Protein AF-A0A2S7EP96-F1 (afdb_monomer_lite)

InterPro domains:
  IPR031451 mRNA interferase toxin MqsR [PF15723] (22-121)
  IPR038493 Toxin MqsR superfamily [G3DSA:3.30.2310.40] (16-123)

Radius of gyration: 14.99 Å; chains: 1; bounding box: 42×35×35 Å

Secondary structure (DSSP, 8-state):
---PPPPTTEEE-TTS-EEESS-SS-HHHHHHHHHHHGGGGB-HHHHHHHHHTT--HHHHHHHHHH--HHHHEEEEEEETTEEEEEEEEEEE--TTS-EEEEE-EE--TT-PPPEE-----B-

Structure (mmCIF, N/CA/C/O backbone):
data_AF-A0A2S7EP96-F1
#
_entry.id   AF-A0A2S7EP96-F1
#
loop_
_atom_site.group_PDB
_atom_site.id
_atom_site.type_symbol
_atom_site.label_atom_id
_atom_site.label_alt_id
_atom_site.label_comp_id
_atom_site.label_asym_id
_atom_site.label_entity_id
_atom_site.label_seq_id
_atom_site.pdbx_PDB_ins_code
_atom_site.Cartn_x
_atom_site.Cartn_y
_atom_site.Cartn_z
_atom_site.occupancy
_atom_site.B_iso_or_equiv
_atom_site.auth_seq_id
_atom_site.auth_comp_id
_atom_site.auth_asym_id
_atom_site.auth_atom_id
_atom_site.pdbx_PDB_model_num
ATOM 1 N N . MET A 1 1 ? 22.880 -17.156 -23.700 1.00 43.22 1 MET A N 1
ATOM 2 C CA . MET A 1 1 ? 22.457 -15.781 -23.350 1.00 43.22 1 MET A CA 1
ATOM 3 C C . MET A 1 1 ? 22.979 -15.464 -21.960 1.00 43.22 1 MET A C 1
ATOM 5 O O . MET A 1 1 ? 22.841 -16.310 -21.089 1.00 43.22 1 MET A O 1
ATOM 9 N N . ALA A 1 2 ? 23.633 -14.318 -21.758 1.00 47.25 2 ALA A N 1
ATOM 10 C CA . ALA A 1 2 ? 24.169 -13.953 -20.448 1.00 47.25 2 ALA A CA 1
ATOM 11 C C . ALA A 1 2 ? 23.015 -13.685 -19.472 1.00 47.25 2 ALA A C 1
ATOM 13 O O . ALA A 1 2 ? 22.213 -12.777 -19.691 1.00 47.25 2 ALA A O 1
ATOM 14 N N . THR A 1 3 ? 22.918 -14.477 -18.407 1.00 58.03 3 THR A N 1
ATOM 15 C CA . THR A 1 3 ? 21.963 -14.242 -17.323 1.00 58.03 3 THR A CA 1
ATOM 16 C C . THR A 1 3 ? 22.321 -12.913 -16.665 1.00 58.03 3 THR A C 1
ATOM 18 O O . THR A 1 3 ? 23.307 -12.818 -15.934 1.00 58.03 3 THR A O 1
ATOM 21 N N . LYS A 1 4 ? 21.566 -11.853 -16.974 1.00 68.88 4 LYS A N 1
ATOM 22 C CA . LYS A 1 4 ? 21.775 -10.530 -16.379 1.00 68.88 4 LYS A CA 1
ATOM 23 C C . LYS A 1 4 ? 21.647 -1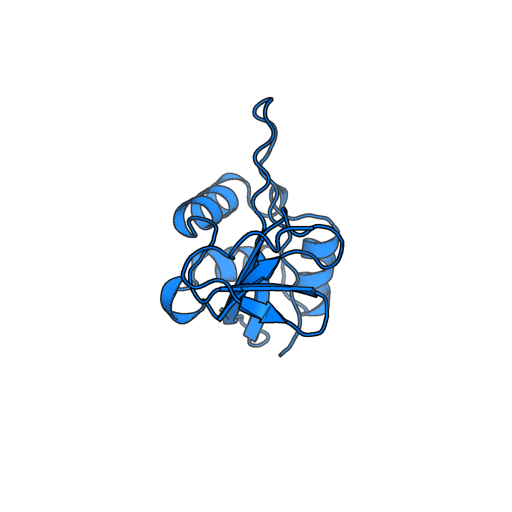0.675 -14.862 1.00 68.88 4 LYS A C 1
ATOM 25 O O . LYS A 1 4 ? 20.625 -11.147 -14.365 1.00 68.88 4 LYS A O 1
ATOM 30 N N . ARG A 1 5 ? 22.708 -10.326 -14.134 1.00 82.69 5 ARG A N 1
ATOM 31 C CA . ARG A 1 5 ? 22.750 -10.440 -12.672 1.00 82.69 5 ARG A CA 1
ATOM 32 C C . ARG A 1 5 ? 21.620 -9.605 -12.062 1.00 82.69 5 ARG A C 1
ATOM 34 O O . ARG A 1 5 ? 21.428 -8.456 -12.458 1.00 82.69 5 ARG A O 1
ATOM 41 N N . LEU A 1 6 ? 20.879 -10.188 -11.120 1.00 85.56 6 LEU A N 1
ATOM 42 C CA . LEU A 1 6 ? 19.794 -9.486 -10.434 1.00 85.56 6 LEU A CA 1
ATOM 43 C C . LEU A 1 6 ? 20.344 -8.344 -9.560 1.00 85.56 6 LEU A C 1
ATOM 45 O O . LEU A 1 6 ? 21.464 -8.458 -9.046 1.00 85.56 6 LEU A O 1
ATOM 49 N N . PRO A 1 7 ? 19.574 -7.255 -9.366 1.00 87.38 7 PRO A N 1
ATOM 50 C CA . PRO A 1 7 ? 19.927 -6.206 -8.416 1.00 87.38 7 PRO A CA 1
ATOM 51 C C . PRO A 1 7 ? 20.113 -6.752 -6.994 1.00 87.38 7 PRO A C 1
ATOM 53 O O . PRO A 1 7 ? 19.537 -7.773 -6.614 1.00 87.38 7 PRO A O 1
ATOM 56 N N . LYS A 1 8 ? 20.900 -6.049 -6.174 1.00 88.19 8 LYS A N 1
ATOM 57 C CA . LYS A 1 8 ? 21.121 -6.424 -4.770 1.00 88.19 8 LYS A CA 1
ATOM 58 C C . LYS A 1 8 ? 19.784 -6.488 -4.017 1.00 88.19 8 LYS A C 1
ATOM 60 O O . LYS A 1 8 ? 18.990 -5.557 -4.095 1.00 88.19 8 LYS A O 1
ATOM 65 N N . GLY A 1 9 ? 19.562 -7.574 -3.276 1.00 90.88 9 GLY A N 1
ATOM 66 C CA . GLY A 1 9 ? 18.342 -7.784 -2.488 1.00 90.88 9 GLY A CA 1
ATOM 67 C C . GLY A 1 9 ? 17.130 -8.273 -3.288 1.00 90.88 9 GLY A C 1
ATOM 68 O O . GLY A 1 9 ? 16.077 -8.465 -2.688 1.00 90.88 9 GLY A O 1
ATOM 69 N N . VAL A 1 10 ? 17.273 -8.491 -4.602 1.00 94.50 10 VAL A N 1
ATOM 70 C CA . VAL A 1 10 ? 16.236 -9.086 -5.453 1.00 94.50 10 VAL A CA 1
ATOM 71 C C . VAL A 1 10 ? 16.514 -10.575 -5.645 1.00 94.50 10 VAL A C 1
ATOM 73 O O . VAL A 1 10 ? 17.602 -10.961 -6.076 1.00 94.50 10 VAL A O 1
ATOM 76 N N . THR A 1 11 ? 15.520 -11.408 -5.362 1.00 94.44 11 THR A N 1
ATOM 77 C CA . THR A 1 11 ? 15.538 -12.853 -5.607 1.00 94.44 11 THR A CA 1
ATOM 78 C C . THR A 1 11 ? 14.536 -13.214 -6.697 1.00 94.44 11 THR A C 1
ATOM 80 O O . THR A 1 11 ? 13.587 -12.475 -6.955 1.00 94.44 11 THR A O 1
ATOM 83 N N . ARG A 1 12 ? 14.757 -14.349 -7.367 1.00 93.56 12 ARG A N 1
ATOM 84 C CA . ARG A 1 12 ? 13.823 -14.922 -8.342 1.00 93.56 12 ARG A CA 1
ATOM 85 C C . ARG A 1 12 ? 13.199 -16.177 -7.744 1.00 93.56 12 ARG A C 1
ATOM 87 O O . ARG A 1 12 ? 13.919 -17.087 -7.338 1.00 93.56 12 ARG A O 1
ATOM 94 N N . ARG A 1 13 ? 11.872 -16.213 -7.687 1.00 89.44 13 ARG A N 1
ATOM 95 C CA . ARG A 1 13 ? 11.075 -17.362 -7.250 1.00 89.44 13 ARG A CA 1
ATOM 96 C C . ARG A 1 13 ? 11.062 -18.443 -8.336 1.00 89.44 13 ARG A C 1
ATOM 98 O O . ARG A 1 13 ? 11.355 -18.175 -9.500 1.00 89.44 13 ARG A O 1
ATOM 105 N N . ALA A 1 14 ? 10.682 -19.664 -7.960 1.00 88.06 14 ALA A N 1
ATOM 106 C CA . ALA A 1 14 ? 10.578 -20.794 -8.890 1.00 88.06 14 ALA A CA 1
ATOM 107 C C . ALA A 1 14 ? 9.568 -20.554 -10.030 1.00 88.06 14 ALA A C 1
ATOM 109 O O . ALA A 1 14 ? 9.725 -21.097 -11.117 1.00 88.06 14 ALA A O 1
ATOM 110 N N . ASP A 1 15 ? 8.564 -19.707 -9.794 1.00 86.94 15 ASP A N 1
ATOM 111 C CA . ASP A 1 15 ? 7.545 -19.304 -10.767 1.00 86.94 15 ASP A CA 1
ATOM 112 C C . ASP A 1 15 ? 7.983 -18.124 -11.661 1.00 86.94 15 ASP A C 1
ATOM 114 O O . ASP A 1 15 ? 7.173 -17.568 -12.397 1.00 86.94 15 ASP A O 1
ATOM 118 N N . GLY A 1 16 ? 9.261 -17.732 -11.602 1.00 87.69 16 GLY A N 1
ATOM 119 C CA . GLY A 1 16 ? 9.845 -16.668 -12.419 1.00 87.69 16 GLY A CA 1
ATOM 120 C C . GLY A 1 16 ? 9.715 -15.266 -11.822 1.00 87.69 16 GLY A C 1
ATOM 121 O O . GLY A 1 16 ? 10.475 -14.385 -12.216 1.00 87.69 16 GLY A O 1
ATOM 122 N N . VAL A 1 17 ? 8.852 -15.056 -10.824 1.00 92.38 17 VAL A N 1
ATOM 123 C CA . VAL A 1 17 ? 8.638 -13.740 -10.204 1.00 92.38 17 VAL A CA 1
ATOM 124 C C . VAL A 1 17 ? 9.873 -13.254 -9.457 1.00 92.38 17 VAL A C 1
ATOM 126 O O . VAL A 1 17 ? 10.477 -13.986 -8.673 1.00 92.38 17 VAL A O 1
ATOM 129 N N . LEU A 1 18 ? 10.194 -11.975 -9.632 1.00 95.12 18 LEU A N 1
ATOM 130 C CA . LEU A 1 18 ? 11.179 -11.273 -8.815 1.00 95.12 18 LEU A CA 1
ATOM 131 C C . LEU A 1 18 ? 10.548 -10.737 -7.527 1.00 95.12 18 LEU A C 1
ATOM 133 O O . LEU A 1 18 ? 9.458 -10.165 -7.584 1.00 95.12 18 LEU A O 1
ATOM 137 N N . GLU A 1 19 ? 11.234 -10.870 -6.392 1.00 96.19 19 GLU A N 1
ATOM 138 C CA . GLU A 1 19 ? 10.823 -10.289 -5.108 1.00 96.19 19 GLU A CA 1
ATOM 139 C C . GLU A 1 19 ? 11.998 -9.677 -4.329 1.00 96.19 19 GLU A C 1
ATOM 141 O O . GLU A 1 19 ? 13.160 -9.999 -4.572 1.00 96.19 19 GLU A O 1
ATOM 146 N N . LYS A 1 20 ? 11.694 -8.758 -3.407 1.00 95.94 20 LYS A N 1
ATOM 147 C CA . LYS A 1 20 ? 12.653 -8.118 -2.493 1.00 95.94 20 LYS A CA 1
ATOM 148 C C . LYS A 1 20 ? 11.983 -7.743 -1.168 1.00 95.94 20 LYS A C 1
ATOM 150 O O . LYS A 1 20 ? 10.770 -7.540 -1.111 1.00 95.94 20 LYS A O 1
ATOM 155 N N . LEU A 1 21 ? 12.788 -7.593 -0.115 1.00 95.69 21 LEU A N 1
ATOM 156 C CA . LEU A 1 21 ? 12.346 -7.172 1.227 1.00 95.69 21 LEU A CA 1
ATOM 157 C C . LEU A 1 21 ? 12.512 -5.665 1.466 1.00 95.69 21 LEU A C 1
ATOM 159 O O . LEU A 1 21 ? 12.696 -5.219 2.593 1.00 95.69 21 LEU A O 1
ATOM 163 N N . THR A 1 22 ? 12.449 -4.874 0.400 1.00 94.50 22 THR A N 1
ATOM 164 C CA . THR A 1 22 ? 12.401 -3.414 0.479 1.00 94.50 22 THR A CA 1
ATOM 165 C C . THR A 1 22 ? 11.256 -2.896 -0.385 1.00 94.50 22 THR A C 1
ATOM 167 O O . THR A 1 22 ? 11.067 -3.419 -1.492 1.00 94.50 22 THR A O 1
ATOM 170 N N . PRO A 1 23 ? 10.493 -1.889 0.074 1.00 94.25 23 PRO A N 1
ATOM 171 C CA . PRO A 1 23 ? 9.454 -1.276 -0.744 1.00 94.25 23 PRO A CA 1
ATOM 172 C C . PRO A 1 23 ? 10.007 -0.810 -2.096 1.00 94.25 23 PRO A C 1
ATOM 174 O O . PRO A 1 23 ? 11.187 -0.463 -2.239 1.00 94.25 23 PRO A O 1
ATOM 177 N N . HIS A 1 24 ? 9.183 -0.887 -3.131 1.00 93.38 24 HIS A N 1
ATOM 178 C CA . HIS A 1 24 ? 9.469 -0.316 -4.439 1.00 93.38 24 HIS A CA 1
ATOM 179 C C . HIS A 1 24 ? 8.959 1.115 -4.546 1.00 93.38 24 HIS A C 1
ATOM 181 O O . HIS A 1 24 ? 9.621 1.935 -5.176 1.00 93.38 24 HIS A O 1
ATOM 187 N N . PHE A 1 25 ? 7.830 1.410 -3.913 1.00 90.19 25 PHE A N 1
ATOM 188 C CA . PHE A 1 25 ? 7.196 2.715 -3.905 1.00 90.19 25 PHE A CA 1
ATOM 189 C C . PHE A 1 25 ? 7.321 3.380 -2.534 1.00 90.19 25 PHE A C 1
ATOM 191 O O . PHE A 1 25 ? 7.477 2.723 -1.502 1.00 90.19 25 PHE A O 1
ATOM 198 N N . ASP A 1 26 ? 7.227 4.708 -2.528 1.00 89.75 26 ASP A N 1
ATOM 199 C CA . ASP A 1 26 ? 7.107 5.469 -1.293 1.00 89.75 26 ASP A CA 1
ATOM 200 C C . ASP A 1 26 ? 5.676 5.342 -0.747 1.00 89.75 26 ASP A C 1
ATOM 202 O O . ASP A 1 26 ? 4.701 5.794 -1.356 1.00 89.75 26 ASP A O 1
ATOM 206 N N . ALA A 1 27 ? 5.541 4.728 0.428 1.00 89.88 27 ALA A N 1
ATOM 207 C CA . ALA A 1 27 ? 4.252 4.588 1.091 1.00 89.88 27 ALA A CA 1
ATOM 208 C C . ALA A 1 27 ? 3.649 5.941 1.503 1.00 89.88 27 ALA A C 1
ATOM 210 O O . ALA A 1 27 ? 2.426 6.065 1.553 1.00 89.88 27 ALA A O 1
ATOM 211 N N . GLY A 1 28 ? 4.474 6.963 1.757 1.00 90.88 28 GLY A N 1
ATOM 212 C CA . GLY A 1 28 ? 4.013 8.329 1.996 1.00 90.88 28 GLY A CA 1
ATOM 213 C C . GLY A 1 28 ? 3.273 8.894 0.785 1.00 90.88 28 GLY A C 1
ATOM 214 O O . GLY A 1 28 ? 2.189 9.454 0.939 1.00 90.88 28 GLY A O 1
ATOM 215 N N . GLN A 1 29 ? 3.788 8.650 -0.424 1.00 87.88 29 GLN A N 1
ATOM 216 C CA . GLN A 1 29 ? 3.129 9.051 -1.669 1.00 87.88 29 GLN A CA 1
ATOM 217 C C . GLN A 1 29 ? 1.783 8.340 -1.853 1.00 87.88 29 GLN A C 1
ATOM 219 O O . GLN A 1 29 ? 0.784 8.982 -2.170 1.00 87.88 29 GLN A O 1
ATOM 224 N N . MET A 1 30 ? 1.729 7.030 -1.594 1.00 87.81 30 MET A N 1
ATOM 225 C CA . MET A 1 30 ? 0.474 6.275 -1.643 1.00 87.81 30 MET A CA 1
ATOM 226 C C . MET A 1 30 ? -0.561 6.833 -0.650 1.00 87.81 30 MET A C 1
ATOM 228 O O . MET A 1 30 ? -1.714 7.044 -1.023 1.00 87.81 30 MET A O 1
ATOM 232 N N . LYS A 1 31 ? -0.167 7.098 0.603 1.00 91.81 31 LYS A N 1
ATOM 233 C CA . LYS A 1 31 ? -1.079 7.656 1.616 1.00 91.81 31 LYS A CA 1
ATOM 234 C C . LYS A 1 31 ? -1.555 9.056 1.230 1.00 91.81 31 LYS A C 1
ATOM 236 O O . LYS A 1 31 ? -2.737 9.343 1.380 1.00 91.81 31 LYS A O 1
ATOM 241 N N . ALA A 1 32 ? -0.674 9.896 0.685 1.00 90.31 32 ALA A N 1
ATOM 242 C CA . ALA A 1 32 ? -1.040 11.223 0.195 1.00 90.31 32 ALA A CA 1
ATOM 243 C C . ALA A 1 32 ? -2.070 11.153 -0.944 1.00 90.31 32 ALA A C 1
ATOM 245 O O . ALA A 1 32 ? -3.057 11.883 -0.920 1.00 90.31 32 ALA A O 1
ATOM 246 N N . MET A 1 33 ? -1.895 10.229 -1.894 1.00 86.69 33 MET A N 1
ATOM 247 C CA . MET A 1 33 ? -2.864 10.009 -2.972 1.00 86.69 33 MET A CA 1
ATOM 248 C C . MET A 1 33 ? -4.240 9.601 -2.441 1.00 86.69 33 MET A C 1
ATOM 250 O O . MET A 1 33 ? -5.245 10.176 -2.849 1.00 86.69 33 MET A O 1
ATOM 254 N N . VAL A 1 34 ? -4.290 8.640 -1.512 1.00 90.06 34 VAL A N 1
ATOM 255 C CA . VAL A 1 34 ? -5.556 8.200 -0.902 1.00 90.06 34 VAL A CA 1
ATOM 256 C C . VAL A 1 34 ? -6.199 9.334 -0.104 1.00 90.06 34 VAL A C 1
ATOM 258 O O . VAL A 1 34 ? -7.400 9.529 -0.208 1.00 90.06 34 VAL A O 1
ATOM 261 N N . ALA A 1 35 ? -5.420 10.140 0.620 1.00 92.31 35 ALA A N 1
ATOM 262 C CA . ALA A 1 35 ? -5.952 11.295 1.344 1.00 92.31 35 ALA A CA 1
ATOM 263 C C . ALA A 1 35 ? -6.536 12.366 0.405 1.00 92.31 35 ALA A C 1
ATOM 265 O O . ALA A 1 35 ? -7.510 13.026 0.755 1.00 92.31 35 ALA A O 1
ATOM 266 N N . GLN A 1 36 ? -5.938 12.551 -0.775 1.00 90.50 36 GLN A N 1
ATOM 267 C CA . GLN A 1 36 ? -6.352 13.572 -1.736 1.00 90.50 36 GLN A CA 1
ATOM 268 C C . GLN A 1 36 ? -7.551 13.144 -2.592 1.00 90.50 36 GLN A C 1
ATOM 270 O O . GLN A 1 36 ? -8.399 13.974 -2.920 1.00 90.50 36 GLN A O 1
ATOM 275 N N . HIS A 1 37 ? -7.605 11.875 -2.996 1.00 87.62 37 HIS A N 1
ATOM 276 C CA . HIS A 1 37 ? -8.548 11.394 -4.010 1.00 87.62 37 HIS A CA 1
ATOM 277 C C . HIS A 1 37 ? -9.530 10.334 -3.496 1.00 87.62 37 HIS A C 1
ATOM 279 O O . HIS A 1 37 ? -10.492 10.023 -4.203 1.00 87.62 37 HIS A O 1
ATOM 285 N N . GLY A 1 38 ? -9.294 9.773 -2.308 1.00 88.06 38 GLY A N 1
ATOM 286 C CA . GLY A 1 38 ? -10.092 8.688 -1.742 1.00 88.06 38 GLY A CA 1
ATOM 287 C C . GLY A 1 38 ? -10.197 7.489 -2.685 1.00 88.06 38 GLY A C 1
ATOM 288 O O . GLY A 1 38 ? -9.252 7.126 -3.398 1.00 88.06 38 GLY A O 1
ATOM 289 N N . ASP A 1 39 ? -11.391 6.917 -2.750 1.00 83.94 39 ASP A N 1
ATOM 290 C CA . ASP A 1 39 ? -11.765 5.773 -3.578 1.00 83.94 39 ASP A CA 1
ATOM 291 C C . ASP A 1 39 ? -11.548 5.968 -5.084 1.00 83.94 39 ASP A C 1
ATOM 293 O O . ASP A 1 39 ? -11.465 4.993 -5.837 1.00 83.94 39 ASP A O 1
ATOM 297 N N . ARG A 1 40 ? -11.377 7.203 -5.571 1.00 84.88 40 ARG A N 1
ATOM 298 C CA . ARG A 1 40 ? -11.026 7.454 -6.983 1.00 84.88 40 ARG A CA 1
ATOM 299 C C . ARG A 1 40 ? -9.656 6.877 -7.347 1.00 84.88 40 ARG A C 1
ATOM 301 O O . ARG A 1 40 ? -9.462 6.443 -8.479 1.00 84.88 40 ARG A O 1
ATOM 308 N N . CYS A 1 41 ? -8.739 6.770 -6.383 1.00 83.38 41 CYS A N 1
ATOM 309 C CA . CYS A 1 41 ? -7.458 6.086 -6.578 1.00 83.38 41 CYS A CA 1
ATOM 310 C C . CYS A 1 41 ? -7.588 4.558 -6.658 1.00 83.38 41 CYS A C 1
ATOM 312 O O . CYS A 1 41 ? -6.643 3.880 -7.078 1.00 83.38 41 CYS A O 1
ATOM 314 N N . PHE A 1 42 ? -8.729 3.996 -6.251 1.00 85.31 42 PHE A N 1
ATOM 315 C CA . PHE A 1 42 ? -8.968 2.562 -6.234 1.00 85.31 4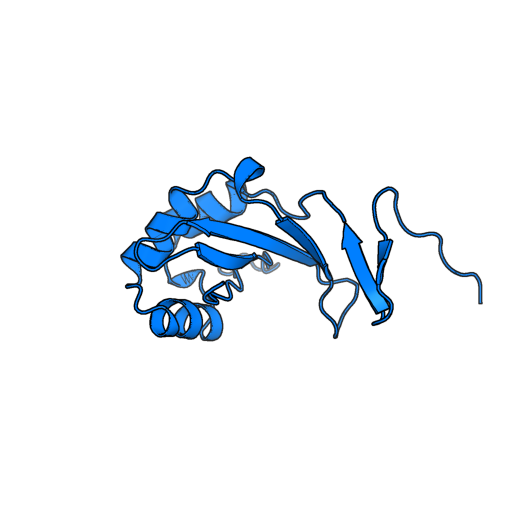2 PHE A CA 1
ATOM 316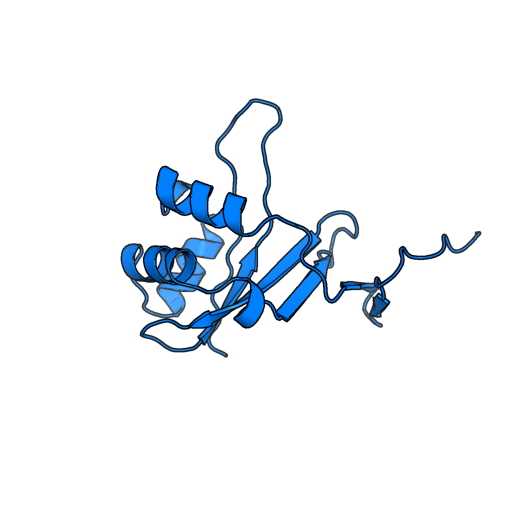 C C . PHE A 1 42 ? -9.527 2.079 -7.570 1.00 85.31 42 PHE A C 1
ATOM 318 O O . PHE A 1 42 ? -10.536 2.559 -8.085 1.00 85.31 42 PHE A O 1
ATOM 325 N N . THR A 1 43 ? -8.876 1.061 -8.131 1.00 84.38 43 THR A N 1
ATOM 326 C CA . THR A 1 43 ? -9.412 0.350 -9.297 1.00 84.38 43 THR A CA 1
ATOM 327 C C . THR A 1 43 ? -10.701 -0.403 -8.955 1.00 84.38 43 THR A C 1
ATOM 329 O O . THR A 1 43 ? -10.956 -0.717 -7.794 1.00 84.38 43 THR A O 1
ATOM 332 N N . LEU A 1 44 ? -11.493 -0.774 -9.968 1.00 85.75 44 LEU A N 1
ATOM 333 C CA . LEU A 1 44 ? -12.715 -1.568 -9.771 1.00 85.75 44 LEU A CA 1
ATOM 334 C C . LEU A 1 44 ? -12.459 -2.854 -8.965 1.00 85.75 44 LEU A C 1
ATOM 336 O O . LEU A 1 44 ? -13.237 -3.187 -8.075 1.00 85.75 44 LEU A O 1
ATOM 340 N N . SER A 1 45 ? -11.353 -3.551 -9.234 1.00 83.06 45 SER A N 1
ATOM 341 C CA . SER A 1 45 ? -10.985 -4.758 -8.490 1.00 83.06 45 SER A CA 1
ATOM 342 C C . SER A 1 45 ? -10.577 -4.454 -7.047 1.00 83.06 45 SER A C 1
ATOM 344 O O . SER A 1 45 ? -10.840 -5.269 -6.163 1.00 83.06 45 SER A O 1
ATOM 346 N N . SER A 1 46 ? -9.998 -3.277 -6.783 1.00 85.00 46 SER A N 1
ATOM 347 C CA . SER A 1 46 ? -9.731 -2.824 -5.416 1.00 85.00 46 SER A CA 1
ATOM 348 C C . SER A 1 46 ? -11.024 -2.637 -4.625 1.00 85.00 46 SER A C 1
ATOM 350 O O . SER A 1 46 ? -11.131 -3.096 -3.487 1.00 85.00 46 SER A O 1
ATOM 352 N N . ARG A 1 47 ? -12.028 -2.027 -5.269 1.00 89.00 47 ARG A N 1
ATOM 353 C CA . ARG A 1 47 ? -13.352 -1.791 -4.683 1.00 89.00 47 ARG A CA 1
ATOM 354 C C . ARG A 1 47 ? -14.075 -3.078 -4.352 1.00 89.00 47 ARG A C 1
ATOM 356 O O . ARG A 1 47 ? -14.497 -3.290 -3.221 1.00 89.00 47 ARG A O 1
ATOM 363 N N . GLN A 1 48 ? -14.125 -3.983 -5.324 1.00 89.38 48 GLN A N 1
ATOM 364 C CA . GLN A 1 48 ? -14.666 -5.326 -5.126 1.00 89.38 48 GLN A CA 1
ATOM 365 C C . GLN A 1 48 ? -13.941 -6.068 -3.996 1.00 89.38 48 GLN A C 1
ATOM 367 O O . GLN A 1 48 ? -14.575 -6.792 -3.232 1.00 89.38 48 GLN A O 1
ATOM 372 N N . GLY A 1 49 ? -12.628 -5.865 -3.857 1.00 88.19 49 GLY A N 1
ATOM 373 C CA . GLY A 1 49 ? -11.830 -6.440 -2.781 1.00 88.19 49 GLY A CA 1
ATOM 374 C C . GLY A 1 49 ? -12.294 -6.002 -1.391 1.00 88.19 49 GLY A C 1
ATOM 375 O O . GLY A 1 49 ? -12.599 -6.858 -0.559 1.00 88.19 49 GLY A O 1
ATOM 376 N N . TYR A 1 50 ? -12.340 -4.692 -1.112 1.00 89.56 50 TYR A N 1
ATOM 377 C CA . TYR A 1 50 ? -12.736 -4.231 0.227 1.00 89.56 50 TYR A CA 1
ATOM 378 C C . TYR A 1 50 ? -14.207 -4.559 0.517 1.00 89.56 50 TYR A C 1
ATOM 380 O O . TYR A 1 50 ? -14.541 -4.959 1.633 1.00 89.56 50 TYR A O 1
ATOM 388 N N . GLN A 1 51 ? -15.071 -4.513 -0.504 1.00 91.88 51 GLN A N 1
ATOM 389 C CA . GLN A 1 51 ? -16.476 -4.911 -0.386 1.00 91.88 51 GLN A CA 1
ATOM 390 C C . GLN A 1 51 ? -16.619 -6.397 -0.042 1.00 91.88 51 GLN A C 1
ATOM 392 O O . GLN A 1 51 ? -17.433 -6.754 0.808 1.00 91.88 51 GLN A O 1
ATOM 397 N N . ALA A 1 52 ? -15.798 -7.273 -0.632 1.00 90.44 52 ALA A N 1
ATOM 398 C CA . ALA A 1 52 ? -15.774 -8.697 -0.293 1.00 90.44 52 ALA A CA 1
ATOM 399 C C . ALA A 1 52 ? -15.328 -8.948 1.159 1.00 90.44 52 ALA A C 1
ATOM 401 O O . ALA A 1 52 ? -15.781 -9.905 1.788 1.00 90.44 52 ALA A O 1
ATOM 402 N N . MET A 1 53 ? -14.501 -8.059 1.721 1.00 89.31 53 MET A N 1
ATOM 403 C CA . MET A 1 53 ? -14.161 -8.043 3.150 1.00 89.31 53 MET A CA 1
ATOM 404 C C . MET A 1 53 ? -15.237 -7.388 4.031 1.00 89.31 53 MET A C 1
ATOM 406 O O . MET A 1 53 ? -15.076 -7.343 5.249 1.00 89.31 53 MET A O 1
ATOM 410 N N . ARG A 1 54 ? -16.349 -6.922 3.445 1.00 94.06 54 ARG A N 1
ATOM 411 C CA . ARG A 1 54 ? -17.433 -6.188 4.120 1.00 94.06 54 ARG A CA 1
ATOM 412 C C . ARG A 1 54 ? -16.958 -4.888 4.769 1.00 94.06 54 ARG A C 1
ATOM 414 O O . ARG A 1 54 ? -17.493 -4.494 5.805 1.00 94.06 54 ARG A O 1
ATOM 421 N N . LEU A 1 55 ? -15.943 -4.265 4.176 1.00 92.38 55 LEU A N 1
ATOM 422 C CA . LEU A 1 55 ? -15.516 -2.915 4.515 1.00 92.38 55 LEU A CA 1
ATOM 423 C C . LEU A 1 55 ? -16.340 -1.914 3.703 1.00 92.38 55 LEU A C 1
ATOM 425 O O . LEU A 1 55 ? -16.642 -2.162 2.531 1.00 92.38 55 LEU A O 1
ATOM 429 N N . SER A 1 56 ? -16.681 -0.783 4.311 1.00 94.31 56 SER A N 1
ATOM 430 C CA . SER A 1 56 ? -17.092 0.395 3.552 1.00 94.31 56 SER A CA 1
ATOM 431 C C . SER A 1 56 ? -15.890 1.043 2.860 1.00 94.31 56 SER A C 1
ATOM 433 O O . SER A 1 56 ? -14.731 0.772 3.184 1.00 94.31 56 SER A O 1
ATOM 435 N N . GLU A 1 57 ? -16.176 1.940 1.922 1.00 93.00 57 GLU A N 1
ATOM 436 C CA . GLU A 1 57 ? -15.179 2.803 1.290 1.00 93.00 57 GLU A CA 1
ATOM 437 C C . GLU A 1 57 ? -14.347 3.564 2.336 1.00 93.00 57 GLU A C 1
ATOM 439 O O . GLU A 1 57 ? -13.119 3.496 2.336 1.00 93.00 57 GLU A O 1
ATOM 444 N N . GLN A 1 58 ? -15.020 4.189 3.306 1.00 95.00 58 GLN A N 1
ATOM 445 C CA . GLN A 1 58 ? -14.376 4.962 4.369 1.00 95.00 58 GLN A CA 1
ATOM 446 C C . GLN A 1 58 ? -13.529 4.079 5.291 1.00 95.00 58 GLN A C 1
ATOM 448 O O . GLN A 1 58 ? -12.459 4.498 5.722 1.00 95.00 58 GLN A O 1
ATOM 453 N N . GLU A 1 59 ? -13.973 2.854 5.594 1.00 94.94 59 GLU A N 1
ATOM 454 C CA . GLU A 1 59 ? -13.176 1.905 6.380 1.00 94.94 59 GLU A CA 1
ATOM 455 C C . GLU A 1 59 ? -11.914 1.468 5.619 1.00 94.94 59 GLU A C 1
ATOM 457 O O . GLU A 1 59 ? -10.849 1.333 6.225 1.00 94.94 59 GLU A O 1
ATOM 462 N N . ALA A 1 60 ? -12.009 1.273 4.300 1.00 91.75 60 ALA A N 1
ATOM 463 C CA . ALA A 1 60 ? -10.870 0.916 3.458 1.00 91.75 60 ALA A CA 1
ATOM 464 C C . ALA A 1 60 ? -9.853 2.064 3.356 1.00 91.75 60 ALA A C 1
ATOM 466 O O . ALA A 1 60 ? -8.656 1.843 3.550 1.00 91.75 60 ALA A O 1
ATOM 467 N N . GLU A 1 61 ? -10.315 3.291 3.111 1.00 93.69 61 GLU A N 1
ATOM 468 C CA . GLU A 1 61 ? -9.469 4.489 3.099 1.00 93.69 61 GLU A CA 1
ATOM 469 C C . GLU A 1 61 ? -8.796 4.713 4.453 1.00 93.69 61 GLU A C 1
ATOM 471 O O . GLU A 1 61 ? -7.573 4.855 4.524 1.00 93.69 61 GLU A O 1
ATOM 476 N N . ALA A 1 62 ? -9.572 4.673 5.541 1.00 95.38 62 ALA A N 1
ATOM 477 C CA . ALA A 1 62 ? -9.057 4.852 6.891 1.00 95.38 62 ALA A CA 1
ATOM 478 C C . ALA A 1 62 ? -8.001 3.799 7.242 1.00 95.38 62 ALA A C 1
ATOM 480 O O . ALA A 1 62 ? -6.990 4.141 7.849 1.00 95.38 62 ALA A O 1
ATOM 481 N N . ALA A 1 63 ? -8.178 2.542 6.822 1.00 94.25 63 ALA A N 1
ATOM 482 C CA . ALA A 1 63 ? -7.183 1.496 7.040 1.00 94.25 63 ALA A CA 1
ATOM 483 C C . ALA A 1 63 ? -5.843 1.822 6.358 1.00 94.25 63 ALA A C 1
ATOM 485 O O . ALA A 1 63 ? -4.791 1.720 6.989 1.00 94.25 63 ALA A O 1
ATOM 486 N N . ILE A 1 64 ? -5.866 2.281 5.102 1.00 92.88 64 ILE A N 1
ATOM 487 C CA . ILE A 1 64 ? -4.651 2.684 4.376 1.00 92.88 64 ILE A CA 1
ATOM 488 C C . ILE A 1 64 ? -4.010 3.931 5.001 1.00 92.88 64 ILE A C 1
ATOM 490 O O . ILE A 1 64 ? -2.787 4.008 5.140 1.00 92.88 64 ILE A O 1
ATOM 494 N N . LEU A 1 65 ? -4.816 4.911 5.412 1.00 95.12 65 LEU A N 1
ATOM 495 C CA . LEU A 1 65 ? -4.324 6.145 6.027 1.00 95.12 65 LEU A CA 1
ATOM 496 C C . LEU A 1 65 ? -3.794 5.930 7.453 1.00 95.12 65 LEU A C 1
ATOM 498 O O . LEU A 1 65 ? -2.854 6.615 7.861 1.00 95.12 65 LEU A O 1
ATOM 502 N N . ALA A 1 66 ? -4.326 4.963 8.196 1.00 96.19 66 ALA A N 1
ATOM 503 C CA . ALA A 1 66 ? -3.900 4.663 9.560 1.00 96.19 66 ALA A CA 1
ATOM 504 C C . ALA A 1 66 ? -2.710 3.696 9.627 1.00 96.19 66 ALA A C 1
ATOM 506 O O . ALA A 1 66 ? -1.985 3.708 10.620 1.00 96.19 66 ALA A O 1
ATOM 507 N N . MET A 1 67 ? -2.480 2.872 8.598 1.00 94.69 67 MET A N 1
ATOM 508 C CA . MET A 1 67 ? -1.428 1.854 8.654 1.00 94.69 67 MET A CA 1
ATOM 509 C C . MET A 1 67 ? -0.029 2.464 8.828 1.00 94.69 67 MET A C 1
ATOM 511 O O . MET A 1 67 ? 0.299 3.489 8.212 1.00 94.69 67 MET A O 1
ATOM 515 N N . ASP A 1 68 ? 0.810 1.787 9.617 1.00 96.56 68 ASP A N 1
ATOM 516 C CA . ASP A 1 68 ? 2.253 2.027 9.666 1.00 96.56 68 ASP A CA 1
ATOM 517 C C . ASP A 1 68 ? 2.922 1.285 8.497 1.00 96.56 68 ASP A C 1
ATOM 519 O O . ASP A 1 68 ? 2.871 0.050 8.452 1.00 96.56 68 ASP A O 1
ATOM 523 N N . PRO A 1 69 ? 3.545 1.990 7.536 1.00 94.12 69 PRO A N 1
ATOM 524 C CA . PRO A 1 69 ? 4.121 1.332 6.371 1.00 94.12 69 PRO A CA 1
ATOM 525 C C . PRO A 1 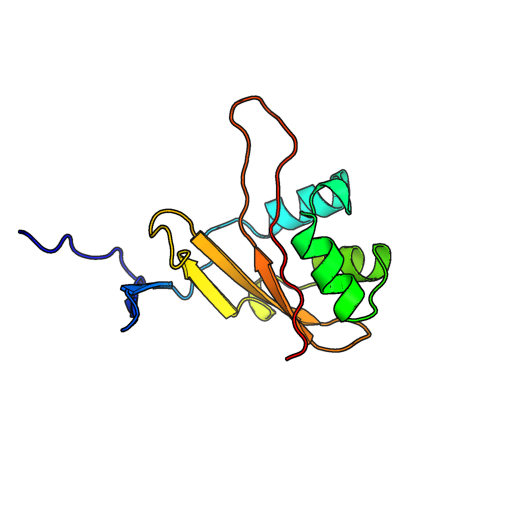69 ? 5.248 0.356 6.696 1.00 94.12 69 PRO A C 1
ATOM 527 O O . PRO A 1 69 ? 5.391 -0.636 5.992 1.00 94.12 69 PRO A O 1
ATOM 530 N N . THR A 1 70 ? 6.037 0.609 7.740 1.00 94.88 70 THR A N 1
ATOM 531 C CA . THR A 1 70 ? 7.202 -0.214 8.087 1.00 94.88 70 THR A CA 1
ATOM 532 C C . THR A 1 70 ? 6.762 -1.517 8.742 1.00 94.88 70 THR A C 1
ATOM 534 O O . THR A 1 70 ? 7.215 -2.589 8.353 1.00 94.88 70 THR A O 1
ATOM 537 N N . ALA A 1 71 ? 5.843 -1.435 9.703 1.00 96.06 71 ALA A N 1
ATOM 538 C CA . ALA A 1 71 ? 5.315 -2.579 10.434 1.00 96.06 71 ALA A CA 1
ATOM 539 C C . ALA A 1 71 ? 4.380 -3.438 9.574 1.00 96.06 71 ALA A C 1
ATOM 541 O O . ALA A 1 71 ? 4.319 -4.654 9.752 1.00 96.06 71 ALA A O 1
ATOM 542 N N . CYS A 1 72 ? 3.652 -2.821 8.638 1.00 95.25 72 CYS A N 1
ATOM 543 C CA . CYS A 1 72 ? 2.730 -3.542 7.764 1.00 95.25 72 CYS A CA 1
ATOM 544 C C . CYS A 1 72 ? 3.419 -4.121 6.522 1.00 95.25 72 CYS A C 1
ATOM 546 O O . CYS A 1 72 ? 2.849 -5.016 5.898 1.00 95.25 72 CYS A O 1
ATOM 548 N N . PHE A 1 73 ? 4.602 -3.631 6.125 1.00 96.31 73 PHE A N 1
ATOM 549 C CA . PHE A 1 73 ? 5.272 -4.097 4.910 1.00 96.31 73 PHE A CA 1
ATOM 550 C C . PHE A 1 73 ? 5.627 -5.581 5.002 1.00 96.31 73 PHE A C 1
ATOM 552 O O . PHE A 1 73 ? 6.276 -6.040 5.939 1.00 96.31 73 PHE A O 1
ATOM 559 N N . TYR A 1 74 ? 5.209 -6.336 3.991 1.00 94.69 74 TYR A N 1
ATOM 560 C CA . TYR A 1 74 ? 5.515 -7.753 3.868 1.00 94.69 74 TYR A CA 1
ATOM 561 C C . TYR A 1 74 ? 6.647 -7.986 2.869 1.00 94.69 74 TYR A C 1
ATOM 563 O O . TYR A 1 74 ? 7.667 -8.578 3.217 1.00 94.69 74 TYR A O 1
ATOM 571 N N . LYS A 1 75 ? 6.464 -7.542 1.621 1.00 94.56 75 LYS A N 1
ATOM 572 C CA . LYS A 1 75 ? 7.463 -7.664 0.551 1.00 94.56 75 LYS A CA 1
ATOM 573 C C . LYS A 1 75 ? 7.103 -6.810 -0.654 1.00 94.56 75 LYS A C 1
ATOM 575 O O . LYS A 1 75 ? 5.968 -6.372 -0.788 1.00 94.56 75 LYS A O 1
ATOM 580 N N . SER A 1 76 ? 8.043 -6.665 -1.578 1.00 95.50 76 SER A N 1
ATOM 581 C CA . SER A 1 76 ? 7.774 -6.181 -2.928 1.00 95.50 76 SER A CA 1
ATOM 582 C C . SER A 1 76 ? 7.976 -7.317 -3.920 1.00 95.50 76 SER A C 1
ATOM 584 O O . SER A 1 76 ? 8.948 -8.065 -3.809 1.00 95.50 76 SER A O 1
ATOM 586 N N . MET A 1 77 ? 7.066 -7.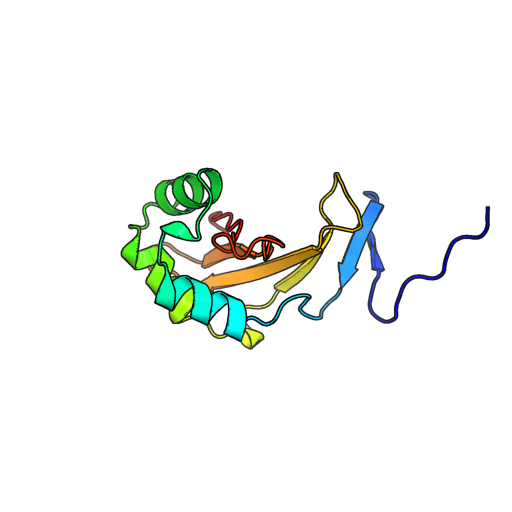475 -4.876 1.00 94.56 77 MET A N 1
ATOM 587 C CA . MET A 1 77 ? 7.131 -8.519 -5.897 1.00 94.56 77 MET A CA 1
ATOM 588 C C . MET A 1 77 ? 6.685 -8.005 -7.261 1.00 94.56 77 MET A C 1
ATOM 590 O O . MET A 1 77 ? 5.874 -7.094 -7.360 1.00 94.56 77 MET A O 1
ATOM 594 N N . THR A 1 78 ? 7.190 -8.611 -8.324 1.00 92.69 78 THR A N 1
ATOM 595 C CA . THR A 1 78 ? 6.745 -8.312 -9.690 1.00 92.69 78 THR A CA 1
ATOM 596 C C . THR A 1 78 ? 5.438 -9.027 -10.035 1.00 92.69 78 THR A C 1
ATOM 598 O O . THR A 1 78 ? 5.061 -10.023 -9.410 1.00 92.69 78 THR A O 1
ATOM 601 N N . SER A 1 79 ? 4.717 -8.511 -11.029 1.00 86.69 79 SER A N 1
ATOM 602 C CA . SER A 1 79 ? 3.575 -9.206 -11.619 1.00 86.69 79 SER A CA 1
ATOM 603 C C . SER A 1 79 ? 4.038 -10.463 -12.357 1.00 86.69 79 SER A C 1
ATOM 605 O O . SER A 1 79 ? 5.021 -10.419 -13.092 1.00 86.69 79 SER A O 1
ATOM 607 N N . MET A 1 80 ? 3.273 -11.555 -12.248 1.00 82.88 80 MET A N 1
ATOM 608 C CA . MET A 1 80 ? 3.505 -12.794 -13.013 1.00 82.88 80 MET A CA 1
ATOM 609 C C . MET A 1 80 ? 3.594 -12.543 -14.527 1.00 82.88 80 MET A C 1
ATOM 611 O O . MET A 1 80 ? 4.305 -13.247 -15.231 1.00 82.88 80 MET A O 1
ATOM 615 N N . ALA A 1 81 ? 2.846 -11.554 -15.027 1.00 83.81 81 ALA A N 1
ATOM 616 C CA . ALA A 1 81 ? 2.773 -11.244 -16.452 1.00 83.81 81 ALA A CA 1
ATOM 617 C C . ALA A 1 81 ? 3.879 -10.287 -16.928 1.00 83.81 81 ALA A C 1
ATOM 619 O O . ALA A 1 81 ? 4.090 -10.162 -18.131 1.00 83.81 81 ALA A O 1
ATOM 620 N N . ASN A 1 82 ? 4.544 -9.566 -16.015 1.00 83.62 82 ASN A N 1
ATOM 621 C CA . ASN A 1 82 ? 5.548 -8.570 -16.378 1.00 83.62 82 ASN A CA 1
ATOM 622 C C . ASN A 1 82 ? 6.521 -8.279 -15.219 1.00 83.62 82 ASN A C 1
ATOM 624 O O . ASN A 1 82 ? 6.154 -7.641 -14.230 1.00 83.62 82 ASN A O 1
ATOM 628 N N . GLU A 1 83 ? 7.787 -8.670 -15.397 1.00 84.00 83 GLU A N 1
ATOM 629 C CA . GLU A 1 83 ? 8.880 -8.471 -14.431 1.00 84.00 83 GLU A CA 1
ATOM 630 C C . GLU A 1 83 ? 9.302 -6.999 -14.245 1.00 84.00 83 GLU A C 1
ATOM 632 O O . GLU A 1 83 ? 10.092 -6.694 -13.353 1.00 84.00 83 GLU A O 1
ATOM 637 N N . THR A 1 84 ? 8.799 -6.062 -15.055 1.00 85.38 84 THR A N 1
ATOM 638 C CA . THR A 1 84 ? 9.033 -4.621 -14.843 1.00 85.38 84 THR A CA 1
ATOM 639 C C . THR A 1 84 ? 8.005 -3.990 -13.908 1.00 85.38 84 THR A C 1
ATOM 641 O O . THR A 1 84 ? 8.242 -2.912 -13.363 1.00 85.38 84 THR A O 1
ATOM 644 N N . LEU A 1 85 ? 6.874 -4.665 -13.688 1.00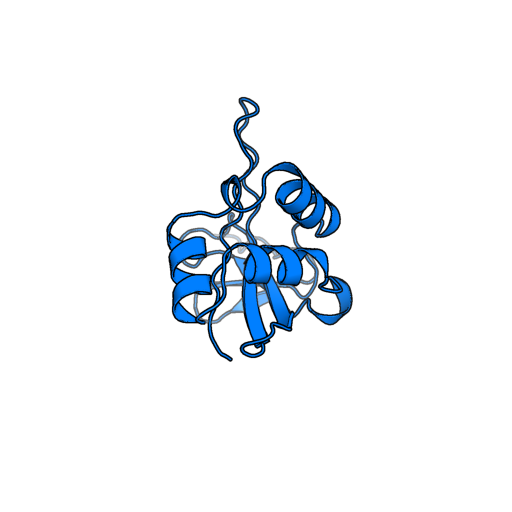 88.06 85 LEU A N 1
ATOM 645 C CA . LEU A 1 85 ? 5.756 -4.158 -12.905 1.00 88.06 85 LEU A CA 1
ATOM 646 C C . LEU A 1 85 ? 5.844 -4.646 -11.463 1.00 88.06 85 LEU A C 1
ATOM 648 O O . LEU A 1 85 ? 5.398 -5.748 -11.147 1.00 88.06 85 LEU A O 1
ATOM 652 N N . TRP A 1 86 ? 6.385 -3.803 -10.587 1.00 91.62 86 TRP A N 1
ATOM 653 C CA . TRP A 1 86 ? 6.483 -4.072 -9.153 1.00 91.62 86 TRP A CA 1
ATOM 654 C C . TRP A 1 86 ? 5.175 -3.781 -8.411 1.00 91.62 86 TRP A C 1
ATOM 656 O O . TRP A 1 86 ? 4.379 -2.930 -8.816 1.00 91.62 86 TRP A O 1
ATOM 666 N N . GLN A 1 87 ? 4.959 -4.530 -7.333 1.00 91.94 87 GLN A N 1
ATOM 667 C CA . GLN A 1 87 ? 3.826 -4.471 -6.420 1.00 91.94 87 GLN A CA 1
ATOM 668 C C . GLN A 1 87 ? 4.367 -4.584 -4.996 1.00 91.94 87 GLN A C 1
ATOM 670 O O . GLN A 1 87 ? 4.916 -5.624 -4.623 1.00 91.94 87 GLN A O 1
ATOM 675 N N . ASP A 1 88 ? 4.192 -3.542 -4.195 1.00 93.81 88 ASP A N 1
ATOM 676 C CA . ASP A 1 88 ? 4.436 -3.622 -2.760 1.00 93.81 88 ASP A CA 1
ATOM 677 C C . ASP A 1 88 ? 3.262 -4.299 -2.074 1.00 93.81 88 ASP A C 1
ATOM 679 O O . ASP A 1 88 ? 2.115 -4.162 -2.487 1.00 93.81 88 ASP A O 1
ATOM 683 N N . VAL A 1 89 ? 3.551 -5.084 -1.049 1.00 92.12 89 VAL A N 1
ATOM 684 C CA . VAL A 1 89 ? 2.567 -5.886 -0.342 1.00 92.12 89 VAL A CA 1
ATOM 685 C C . VAL A 1 89 ? 2.629 -5.554 1.135 1.00 92.12 89 VAL A C 1
ATOM 687 O O . VAL A 1 89 ? 3.698 -5.616 1.741 1.00 92.12 89 VAL A O 1
ATOM 690 N N . TYR A 1 90 ? 1.468 -5.276 1.712 1.00 93.81 90 TYR A N 1
ATOM 691 C CA . TYR A 1 90 ? 1.280 -4.917 3.106 1.00 93.81 90 TYR A CA 1
ATOM 692 C C . TYR A 1 90 ? 0.232 -5.824 3.756 1.00 93.81 90 TYR A C 1
ATOM 694 O O . TYR A 1 90 ? -0.747 -6.226 3.126 1.00 93.81 90 TYR A O 1
ATOM 702 N N . HIS A 1 91 ? 0.419 -6.129 5.035 1.00 93.19 91 HIS A N 1
ATOM 703 C CA . HIS A 1 91 ? -0.617 -6.684 5.898 1.00 93.19 91 HIS A CA 1
ATOM 704 C C . HIS A 1 91 ? -1.233 -5.547 6.708 1.00 93.19 91 HIS A C 1
ATOM 706 O O . HIS A 1 91 ? -0.646 -5.093 7.684 1.00 93.19 91 HIS A O 1
ATOM 712 N N . VAL A 1 92 ? -2.405 -5.082 6.289 1.00 93.56 92 VAL A N 1
ATOM 713 C CA . VAL A 1 92 ? -3.038 -3.877 6.831 1.00 93.56 92 VAL A CA 1
ATOM 714 C C . VAL A 1 92 ? -4.133 -4.262 7.822 1.00 93.56 92 VAL A C 1
ATOM 716 O O . VAL A 1 92 ? -5.070 -4.963 7.436 1.00 93.56 92 VAL A O 1
ATOM 719 N N . PRO A 1 93 ? -4.059 -3.839 9.093 1.00 92.31 93 PRO A N 1
ATOM 720 C CA . PRO A 1 93 ? -5.147 -4.044 10.042 1.00 92.31 93 PRO A CA 1
ATOM 721 C C . PRO A 1 93 ? -6.418 -3.314 9.596 1.00 92.31 93 PRO A C 1
ATOM 723 O O . PRO A 1 93 ? -6.370 -2.146 9.221 1.00 92.31 93 PRO A O 1
ATOM 726 N N . THR A 1 94 ? -7.564 -3.990 9.672 1.00 91.38 94 THR A N 1
ATOM 727 C CA . THR A 1 94 ? -8.882 -3.388 9.420 1.00 91.38 94 THR A CA 1
ATOM 728 C C . THR A 1 94 ? -9.880 -3.838 10.493 1.00 91.38 94 THR A C 1
ATOM 730 O O . THR A 1 94 ? -9.641 -4.858 11.152 1.00 91.38 94 THR A O 1
ATOM 733 N N . PRO A 1 95 ? -11.038 -3.166 10.635 1.00 90.88 95 PRO A N 1
ATOM 734 C CA . PRO A 1 95 ? -12.110 -3.621 11.524 1.00 90.88 95 PRO A CA 1
ATOM 735 C C . PRO A 1 95 ? -12.652 -5.026 11.206 1.00 90.88 95 PRO A C 1
ATOM 737 O O . PRO A 1 95 ? -13.327 -5.622 12.043 1.00 90.88 95 PRO A O 1
ATOM 740 N N . LYS A 1 96 ? -12.388 -5.562 10.005 1.00 91.50 96 LYS A N 1
ATOM 741 C CA . LYS A 1 96 ? -12.863 -6.878 9.536 1.00 91.50 96 LYS A CA 1
ATOM 742 C C . LYS A 1 96 ? -11.741 -7.923 9.455 1.00 91.50 96 LYS A C 1
ATOM 744 O O . LYS A 1 96 ? -11.917 -8.967 8.834 1.00 91.50 96 LYS A O 1
ATOM 749 N N . GLY A 1 97 ? -10.593 -7.650 10.079 1.00 87.31 97 GLY A N 1
ATOM 750 C CA . GLY A 1 97 ? -9.404 -8.505 10.055 1.00 87.31 97 GLY A CA 1
ATOM 751 C C . GLY A 1 97 ? -8.274 -7.937 9.196 1.00 87.31 97 GLY A C 1
ATOM 752 O O . GLY A 1 97 ? -8.400 -6.875 8.586 1.00 87.31 97 GLY A O 1
ATOM 753 N N . ALA A 1 98 ? -7.132 -8.625 9.174 1.00 87.94 98 ALA A N 1
ATOM 754 C CA . ALA A 1 98 ? -5.978 -8.178 8.400 1.00 87.94 98 ALA A CA 1
ATOM 755 C C . ALA A 1 98 ? -6.240 -8.321 6.893 1.00 87.94 98 ALA A C 1
ATOM 757 O O . ALA A 1 98 ? -6.581 -9.401 6.410 1.00 87.94 98 ALA A O 1
ATOM 758 N N . ALA A 1 99 ? -6.039 -7.233 6.157 1.00 88.31 99 ALA A N 1
ATOM 759 C CA . ALA A 1 99 ? -6.113 -7.183 4.710 1.00 88.31 99 ALA A CA 1
ATOM 760 C C . ALA A 1 99 ? -4.736 -7.413 4.082 1.00 88.31 99 ALA A C 1
ATOM 762 O O . ALA A 1 99 ? -3.749 -6.777 4.454 1.00 88.31 99 ALA A O 1
ATOM 763 N N . TYR A 1 100 ? -4.673 -8.289 3.084 1.00 88.44 100 TYR A N 1
ATOM 764 C CA . TYR A 1 100 ? -3.499 -8.423 2.224 1.00 88.44 100 TYR A CA 1
ATOM 765 C C . TYR A 1 100 ? -3.529 -7.375 1.107 1.00 88.44 100 TYR A C 1
ATOM 767 O O . TYR A 1 100 ? -4.080 -7.645 0.045 1.00 88.44 100 TYR A O 1
ATOM 775 N N . VAL A 1 101 ? -2.944 -6.202 1.349 1.00 88.00 101 VAL A N 1
ATOM 776 C CA . VAL A 1 101 ? -2.951 -5.041 0.450 1.00 88.00 101 VAL A CA 1
ATOM 777 C C . VAL A 1 101 ? -1.779 -5.105 -0.515 1.00 88.00 101 VAL A C 1
ATOM 779 O O . VAL A 1 101 ? -0.624 -5.052 -0.106 1.00 88.00 101 VAL A O 1
ATOM 782 N N . LYS A 1 102 ? -2.069 -5.188 -1.813 1.00 88.12 102 LYS A N 1
ATOM 783 C CA . LYS A 1 102 ? -1.072 -4.935 -2.862 1.00 88.12 102 LYS A CA 1
ATOM 784 C C . LYS A 1 102 ? -1.098 -3.460 -3.244 1.00 88.12 102 LYS A C 1
ATOM 786 O O . LYS A 1 102 ? -2.142 -2.838 -3.158 1.00 88.12 102 LYS A O 1
ATOM 791 N N . VAL A 1 103 ? 0.026 -2.893 -3.646 1.00 88.06 103 VAL A N 1
ATOM 792 C CA . VAL A 1 103 ? 0.130 -1.499 -4.069 1.00 88.06 103 VAL A CA 1
ATOM 793 C C . VAL A 1 103 ? 1.029 -1.457 -5.282 1.00 88.06 103 VAL A C 1
ATOM 795 O O . VAL A 1 103 ? 2.182 -1.877 -5.252 1.00 88.06 103 VAL A O 1
ATOM 798 N N . GLN A 1 104 ? 0.486 -0.928 -6.360 1.00 87.06 104 GLN A N 1
ATOM 799 C CA . GLN A 1 104 ? 1.241 -0.546 -7.534 1.00 87.06 104 GLN A CA 1
ATOM 800 C C . GLN A 1 104 ? 0.836 0.878 -7.843 1.00 87.06 104 GLN A C 1
ATOM 802 O O . GLN A 1 104 ? -0.352 1.116 -8.044 1.00 87.06 104 GLN A O 1
ATOM 807 N N . LEU A 1 105 ? 1.798 1.796 -7.846 1.00 81.50 105 LEU A N 1
ATOM 808 C CA . LEU A 1 105 ? 1.546 3.173 -8.234 1.00 81.50 105 LEU A CA 1
ATOM 809 C C . LEU A 1 105 ? 1.764 3.295 -9.737 1.00 81.50 105 LEU A C 1
ATOM 811 O O . LEU A 1 105 ? 2.871 3.091 -10.236 1.00 81.50 105 LEU A O 1
ATOM 815 N N . TYR A 1 106 ? 0.697 3.620 -10.455 1.00 76.88 106 TYR A N 1
ATOM 816 C CA . TYR A 1 106 ? 0.800 4.101 -11.823 1.00 76.88 106 TYR A CA 1
ATOM 817 C C . TYR A 1 106 ? 0.568 5.605 -11.816 1.00 76.88 106 TYR A C 1
ATOM 819 O O . TYR A 1 106 ? -0.532 6.047 -11.488 1.00 76.88 106 TYR A O 1
ATOM 827 N N . LEU A 1 107 ? 1.611 6.359 -12.160 1.00 68.44 107 LEU A N 1
ATOM 828 C CA . LEU A 1 107 ? 1.558 7.798 -12.392 1.00 68.44 107 LEU A CA 1
ATOM 829 C C . LEU A 1 107 ? 1.481 8.009 -13.909 1.00 68.44 107 LEU A C 1
ATOM 831 O O . LEU A 1 107 ? 2.471 7.746 -14.599 1.00 68.44 107 LEU A O 1
ATOM 835 N N . PRO A 1 108 ? 0.318 8.402 -14.451 1.00 66.88 108 PRO A N 1
ATOM 836 C CA . PRO A 1 108 ? 0.177 8.664 -15.874 1.00 66.88 108 PRO A CA 1
ATOM 837 C C . PRO A 1 108 ? 1.121 9.797 -16.327 1.00 66.88 108 PRO A C 1
ATOM 839 O O . PRO A 1 108 ? 1.241 10.801 -15.620 1.00 66.88 108 PRO A O 1
ATOM 842 N N . PRO A 1 109 ? 1.782 9.684 -17.494 1.00 66.38 109 PRO A N 1
ATOM 843 C CA . PRO A 1 109 ? 2.684 10.728 -18.000 1.00 66.38 109 PRO A CA 1
ATOM 844 C C . PRO A 1 109 ? 1.995 12.073 -18.268 1.00 66.38 109 PRO A C 1
ATOM 846 O O . PRO A 1 109 ? 2.648 13.111 -18.282 1.00 66.38 109 PRO A O 1
ATOM 849 N N . ASP A 1 110 ? 0.686 12.047 -18.503 1.00 75.25 110 ASP A N 1
ATOM 850 C CA . ASP A 1 110 ? -0.176 13.188 -18.812 1.00 75.25 110 ASP A CA 1
ATOM 851 C C . ASP A 1 110 ? -0.767 13.864 -17.562 1.00 75.25 110 ASP A C 1
ATOM 853 O O . ASP A 1 110 ? -1.601 14.759 -17.681 1.00 75.25 110 ASP A O 1
ATOM 857 N N . GLY A 1 111 ? -0.344 13.458 -16.360 1.00 62.38 111 GLY A N 1
ATOM 858 C CA . GLY A 1 111 ? -0.865 14.009 -15.108 1.00 62.38 111 GLY A CA 1
ATOM 859 C C . GLY A 1 111 ? -2.269 13.512 -14.753 1.00 62.38 111 GLY A C 1
ATOM 860 O O . GLY A 1 111 ? -2.931 14.113 -13.908 1.00 62.38 111 GLY A O 1
ATOM 861 N N . GLY A 1 112 ? -2.732 12.426 -15.384 1.00 64.50 112 GLY A N 1
ATOM 862 C CA . GLY A 1 112 ? -3.958 11.736 -14.993 1.00 64.50 112 GLY A CA 1
ATOM 863 C C . GLY A 1 112 ? -3.920 11.211 -13.552 1.00 64.50 112 GLY A C 1
ATOM 864 O O . GLY A 1 112 ? -2.872 11.153 -12.907 1.00 64.50 112 GLY A O 1
ATOM 865 N N . GLU A 1 113 ? -5.080 10.797 -13.041 1.00 64.50 113 GLU A N 1
ATOM 866 C CA . GLU A 1 113 ? -5.187 10.338 -11.655 1.00 64.50 113 GLU A CA 1
ATOM 867 C C . GLU A 1 113 ? -4.305 9.111 -11.393 1.00 64.50 113 GLU A C 1
ATOM 869 O O . GLU A 1 113 ? -4.343 8.132 -12.156 1.00 64.50 113 GLU A O 1
ATOM 874 N N . PRO A 1 114 ? -3.524 9.130 -10.305 1.00 65.56 114 PRO A N 1
ATOM 875 C CA . PRO A 1 114 ? -2.660 8.022 -9.983 1.00 65.56 114 PRO A CA 1
ATOM 876 C C . PRO A 1 114 ? -3.482 6.841 -9.470 1.00 65.56 114 PRO A C 1
ATOM 878 O O . PRO A 1 114 ? -4.410 6.988 -8.671 1.00 65.56 114 PRO A O 1
ATOM 881 N N . LYS A 1 115 ? -3.143 5.645 -9.949 1.00 66.31 115 LYS A N 1
ATOM 882 C CA . LYS A 1 115 ? -3.922 4.430 -9.676 1.00 66.31 115 LYS A CA 1
ATOM 883 C C . LYS A 1 115 ? -3.179 3.543 -8.698 1.00 66.31 115 LYS A C 1
ATOM 885 O O . LYS A 1 115 ? -2.004 3.259 -8.916 1.00 66.31 115 LYS A O 1
ATOM 890 N N . ALA A 1 116 ? -3.892 3.078 -7.674 1.00 64.50 116 ALA A N 1
ATOM 891 C CA . ALA A 1 116 ? -3.441 2.054 -6.745 1.00 64.50 116 ALA A CA 1
ATOM 892 C C . ALA A 1 116 ? -4.288 0.782 -6.919 1.00 64.50 116 ALA A C 1
ATOM 894 O O . ALA A 1 116 ? -5.509 0.765 -6.721 1.00 64.50 116 ALA A O 1
ATOM 895 N N . VAL A 1 117 ? -3.632 -0.316 -7.295 1.00 61.53 117 VAL A N 1
ATOM 896 C CA . VAL A 1 117 ? -4.268 -1.641 -7.324 1.00 61.53 117 VAL A CA 1
ATOM 897 C C . VAL A 1 117 ? -4.155 -2.267 -5.940 1.00 61.53 117 VAL A C 1
ATOM 899 O O . VAL A 1 117 ? -3.126 -2.860 -5.636 1.00 61.53 117 VAL A O 1
ATOM 902 N N . ILE A 1 118 ? -5.217 -2.156 -5.141 1.00 63.09 118 ILE A N 1
ATOM 903 C CA . ILE A 1 118 ? -5.326 -2.637 -3.762 1.00 63.09 118 ILE A CA 1
ATOM 904 C C . ILE A 1 118 ? -6.211 -3.869 -3.719 1.00 63.09 118 ILE A C 1
ATOM 906 O O . ILE A 1 118 ? -7.422 -3.776 -3.580 1.00 63.09 118 ILE A O 1
ATOM 910 N N . SER A 1 119 ? -5.621 -5.056 -3.826 1.00 64.31 119 SER A N 1
ATOM 911 C CA . SER A 1 119 ? -6.370 -6.266 -3.482 1.00 64.31 119 SER A CA 1
ATOM 912 C C . SER A 1 119 ? -6.597 -6.277 -1.974 1.00 64.31 119 SER A C 1
ATOM 914 O O . SER A 1 119 ? -5.674 -5.998 -1.231 1.00 64.31 119 SER A O 1
ATOM 916 N N . PHE A 1 120 ? -7.808 -6.585 -1.533 1.00 62.34 120 PHE A N 1
ATOM 917 C CA . PHE A 1 120 ? -8.130 -6.891 -0.146 1.00 62.34 120 PHE A CA 1
ATOM 918 C C . PHE A 1 120 ? -8.479 -8.377 -0.122 1.00 62.34 120 PHE A C 1
ATOM 920 O O . PHE A 1 120 ? -9.367 -8.825 -0.849 1.00 62.34 120 PHE A O 1
ATOM 927 N N . LYS A 1 121 ? -7.730 -9.166 0.644 1.00 62.72 121 LYS A N 1
ATOM 928 C CA . LYS A 1 121 ? -8.050 -10.572 0.907 1.00 62.72 121 LYS A CA 1
ATOM 929 C C . LYS A 1 121 ? -8.003 -10.785 2.406 1.00 62.72 121 LYS A C 1
ATOM 931 O O . LYS A 1 121 ? -7.053 -10.321 3.040 1.00 62.72 121 LYS A O 1
ATOM 936 N N . ALA A 1 122 ? -9.007 -11.484 2.932 1.00 61.53 122 ALA A N 1
ATOM 937 C CA . ALA A 1 122 ? -8.941 -12.018 4.281 1.00 61.53 122 ALA A CA 1
ATOM 938 C C . ALA A 1 122 ? -7.715 -12.934 4.363 1.00 61.53 122 ALA A C 1
ATOM 940 O O . ALA A 1 122 ? -7.509 -13.773 3.479 1.00 61.53 122 ALA A O 1
ATOM 941 N N . LYS A 1 123 ? -6.874 -12.691 5.365 1.00 52.34 123 LYS A N 1
ATOM 942 C CA . LYS A 1 123 ? -5.747 -13.562 5.678 1.00 52.34 123 LYS A CA 1
ATOM 943 C C . LYS A 1 123 ? -6.220 -14.834 6.371 1.00 52.34 123 LYS A C 1
ATOM 945 O O . LYS A 1 123 ? -7.170 -14.731 7.178 1.00 52.34 123 LYS A O 1
#

Sequence (123 aa):
MATKRLPKGVTRRADGVLEKLTPHFDAGQMKAMVAQHGDRCFTLSSRQGYQAMRLSEQEAEAAILAMDPTACFYKSMTSMANETLWQDVYHVPTPKGAAYVKVQLYLPPDGGEPKAVISFKAK

Foldseek 3Di:
DDPPDDPPQWDADPLRKIKGQDDPDDLVVVLVLCVVPQCVQEDPQQVVQCVVLVHDSVQSSVQSNVDDCVVFWDIKMADSVDNVFIWTWGQTQTPSATFTFIFGWDQDPVRPRTHTHTHGDHD

Organism: NCBI:txid53414

pLDDT: mean 85.6, std 11.56, range [43.22, 96.56]